Protein AF-A0A845Z1S5-F1 (afdb_monomer_lite)

Sequence (98 aa):
MASIDRIIQREVNPFDPVSLYTINFWQEQQNPTLSVDSIHQNVISDIETVLEQVAQEHRPRTLILTGDSGSGKSYLLGRIKKLFNTKAFFVYIDPWPD

Foldseek 3Di:
DDDPVRVVVVQDALVPCVPPVDDQLVPDDPDPSSDDCVQCVVVLVVVVVVLVVCVVVVDDDDDDDDDDPPSCPSVVVSVSCVVCVVSDDDDDDDPDDD

Radius of gyration: 16.63 Å; chains: 1; bounding box: 54×27×33 Å

Secondary structure (DSSP, 8-state):
---HHHHHTTS--TT-HHHHTT--TTTS---GGG--TTTTHHHHHHHHHHHHHHHHH-----------TTSSHHHHHHHHHHHHTTTS-----PPPP-

Structure (mmCIF, N/CA/C/O backbone):
data_AF-A0A845Z1S5-F1
#
_entry.id   AF-A0A845Z1S5-F1
#
loop_
_atom_site.group_PDB
_atom_site.id
_atom_site.type_symbol
_atom_site.label_atom_id
_atom_site.label_alt_id
_atom_site.label_comp_id
_atom_site.label_asym_id
_atom_site.label_entity_id
_atom_site.label_seq_id
_atom_site.pdbx_PDB_ins_code
_atom_site.Cartn_x
_atom_site.Cartn_y
_atom_site.Cartn_z
_atom_site.occupancy
_atom_site.B_iso_or_equiv
_atom_site.auth_seq_id
_atom_site.auth_comp_id
_atom_site.auth_asym_id
_atom_site.auth_atom_id
_atom_site.pdbx_PDB_model_num
ATOM 1 N N . MET A 1 1 ? 37.008 11.947 -4.932 1.00 70.31 1 MET A N 1
ATOM 2 C CA . MET A 1 1 ? 35.528 11.904 -4.878 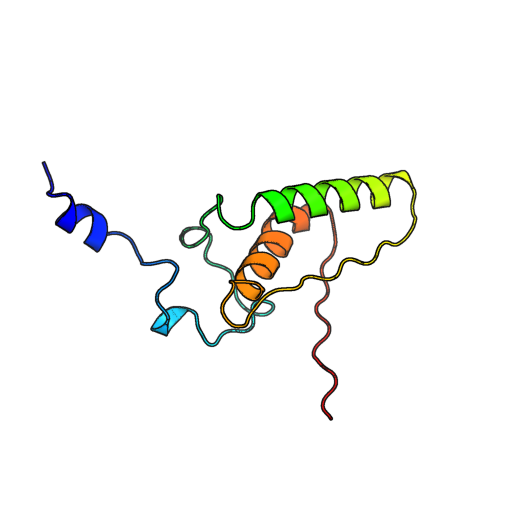1.00 70.31 1 MET A CA 1
ATOM 3 C C . MET A 1 1 ? 35.040 11.061 -6.045 1.00 70.31 1 MET A C 1
ATOM 5 O O . MET A 1 1 ? 35.621 11.172 -7.118 1.00 70.31 1 MET A O 1
ATOM 9 N N . ALA A 1 2 ? 34.071 10.166 -5.843 1.00 73.69 2 ALA A N 1
ATOM 10 C CA . ALA A 1 2 ? 33.453 9.460 -6.967 1.00 73.69 2 ALA A CA 1
ATOM 11 C C . ALA A 1 2 ? 32.659 10.469 -7.816 1.00 73.69 2 ALA A C 1
ATOM 13 O O . ALA A 1 2 ? 32.058 11.381 -7.251 1.00 73.69 2 ALA A O 1
ATOM 14 N N . SER A 1 3 ? 32.690 10.338 -9.146 1.00 88.44 3 SER A N 1
ATOM 15 C CA . SER A 1 3 ? 31.837 11.147 -10.023 1.00 88.44 3 SER A CA 1
ATOM 16 C C . SER A 1 3 ? 30.366 10.802 -9.792 1.00 88.44 3 SER A C 1
ATOM 18 O O . SER A 1 3 ? 30.052 9.687 -9.368 1.00 88.44 3 SER A O 1
ATOM 20 N N . ILE A 1 4 ? 29.468 11.741 -10.095 1.00 82.25 4 ILE A N 1
ATOM 21 C CA . ILE A 1 4 ? 28.025 11.513 -9.969 1.00 82.25 4 ILE A CA 1
ATOM 22 C C . ILE A 1 4 ? 27.570 10.314 -10.812 1.00 82.25 4 ILE A C 1
ATOM 24 O O . ILE A 1 4 ? 26.810 9.488 -10.320 1.00 82.25 4 ILE A O 1
ATOM 28 N N . ASP A 1 5 ? 28.156 10.118 -11.996 1.00 82.62 5 ASP A N 1
ATOM 29 C CA . ASP A 1 5 ? 27.878 8.962 -12.859 1.00 82.62 5 ASP A CA 1
ATOM 30 C C . ASP A 1 5 ? 28.224 7.633 -12.175 1.00 82.62 5 ASP A C 1
ATOM 32 O O . ASP A 1 5 ? 27.464 6.669 -12.240 1.00 82.62 5 ASP A O 1
ATOM 36 N N . ARG A 1 6 ? 29.352 7.586 -11.450 1.00 82.69 6 ARG A N 1
ATOM 37 C CA . ARG A 1 6 ? 29.758 6.403 -10.676 1.00 82.69 6 ARG A CA 1
ATOM 38 C C . ARG A 1 6 ? 28.869 6.153 -9.466 1.00 82.69 6 ARG A C 1
ATOM 40 O O . ARG A 1 6 ? 28.830 5.021 -8.999 1.00 82.69 6 ARG A O 1
ATOM 47 N N . ILE A 1 7 ? 28.240 7.187 -8.916 1.00 79.81 7 ILE A N 1
ATOM 48 C CA . ILE A 1 7 ? 27.298 7.053 -7.800 1.00 79.81 7 ILE A CA 1
ATOM 49 C C . ILE A 1 7 ? 25.965 6.519 -8.331 1.00 79.81 7 ILE A C 1
ATOM 51 O O . ILE A 1 7 ? 25.458 5.543 -7.792 1.00 79.81 7 ILE A O 1
ATOM 55 N N . ILE A 1 8 ? 25.463 7.073 -9.438 1.00 76.81 8 ILE A N 1
ATOM 56 C CA . ILE A 1 8 ? 24.210 6.640 -10.073 1.00 76.81 8 ILE A CA 1
ATOM 57 C C . ILE A 1 8 ? 24.278 5.166 -10.503 1.00 76.81 8 ILE A C 1
ATOM 59 O O . ILE A 1 8 ? 23.330 4.426 -10.284 1.00 76.81 8 ILE A O 1
ATOM 63 N N . GLN A 1 9 ? 25.408 4.708 -11.052 1.00 77.75 9 GLN A N 1
ATOM 64 C CA . GLN A 1 9 ? 25.577 3.314 -11.497 1.00 77.75 9 GLN A CA 1
ATOM 65 C C . GLN A 1 9 ? 25.698 2.278 -10.364 1.00 77.75 9 GLN A C 1
ATOM 67 O O . GLN A 1 9 ? 25.693 1.081 -10.642 1.00 77.75 9 GLN A O 1
ATOM 72 N N . ARG A 1 10 ? 25.871 2.703 -9.105 1.00 75.62 10 ARG A N 1
ATOM 73 C CA . ARG A 1 10 ? 25.970 1.781 -7.957 1.00 75.62 10 ARG A CA 1
ATOM 74 C C . ARG A 1 10 ? 24.611 1.367 -7.415 1.00 75.62 10 ARG A C 1
ATOM 76 O O . ARG A 1 10 ? 24.509 0.293 -6.832 1.00 75.62 10 ARG A O 1
ATOM 83 N N . GLU A 1 11 ? 23.612 2.225 -7.572 1.00 72.75 11 GLU A N 1
ATOM 84 C CA . GLU A 1 11 ? 22.281 1.996 -7.029 1.00 72.75 11 GLU A CA 1
ATOM 85 C C . GLU A 1 11 ? 21.450 1.155 -8.000 1.00 72.75 11 GLU A C 1
ATOM 87 O O . GLU A 1 11 ? 21.474 1.356 -9.216 1.00 72.75 11 GLU A O 1
ATOM 92 N N . VAL A 1 12 ? 20.705 0.193 -7.458 1.00 72.38 12 VAL A N 1
ATOM 93 C CA . VAL A 1 12 ? 19.773 -0.615 -8.251 1.00 72.38 12 VAL A CA 1
ATOM 94 C C . VAL A 1 12 ? 18.612 0.280 -8.667 1.00 72.38 12 VAL A C 1
ATOM 96 O O . VAL A 1 12 ? 17.994 0.910 -7.814 1.00 72.38 12 VAL A O 1
ATOM 99 N N . ASN A 1 13 ? 18.302 0.336 -9.965 1.00 72.88 13 ASN A N 1
ATOM 100 C CA . ASN A 1 13 ? 17.171 1.113 -10.463 1.00 72.88 13 ASN A CA 1
ATOM 101 C C . ASN A 1 13 ? 15.845 0.492 -9.970 1.00 72.88 13 ASN A C 1
ATOM 103 O O . ASN A 1 13 ? 15.478 -0.584 -10.447 1.00 72.88 13 ASN A O 1
ATOM 107 N N . PRO A 1 14 ? 15.084 1.165 -9.085 1.00 69.44 14 PRO A N 1
ATOM 108 C CA . PRO A 1 14 ? 13.818 0.652 -8.563 1.00 69.44 14 PRO A CA 1
ATOM 109 C C . PRO A 1 14 ? 12.662 0.765 -9.571 1.00 69.44 14 PRO A C 1
ATOM 111 O O . PRO A 1 14 ? 11.518 0.507 -9.211 1.00 69.44 14 PRO A O 1
ATOM 114 N N . PHE A 1 15 ? 12.944 1.154 -10.820 1.00 70.38 15 PHE A N 1
ATOM 115 C CA . PHE A 1 15 ? 12.005 1.203 -11.946 1.00 70.38 15 PHE A CA 1
ATOM 116 C C . PHE A 1 15 ? 12.497 0.416 -13.164 1.00 70.38 15 PHE A C 1
ATOM 118 O O . PHE A 1 15 ? 11.965 0.599 -14.259 1.00 70.38 15 PHE A O 1
ATOM 125 N N . ASP A 1 16 ? 13.528 -0.420 -13.010 1.00 71.06 16 ASP A N 1
ATOM 126 C CA . ASP A 1 16 ? 14.023 -1.244 -14.106 1.00 71.06 16 ASP A CA 1
ATOM 127 C C . ASP A 1 16 ? 12.925 -2.205 -14.604 1.00 71.06 16 ASP A C 1
ATOM 129 O O . ASP A 1 16 ? 12.460 -3.071 -13.857 1.00 71.06 16 ASP A O 1
ATOM 133 N N . PRO A 1 17 ? 12.475 -2.070 -15.865 1.00 59.53 17 PRO A N 1
ATOM 134 C CA . PRO A 1 17 ? 11.327 -2.821 -16.329 1.00 59.53 17 PRO A CA 1
ATOM 135 C C . PRO A 1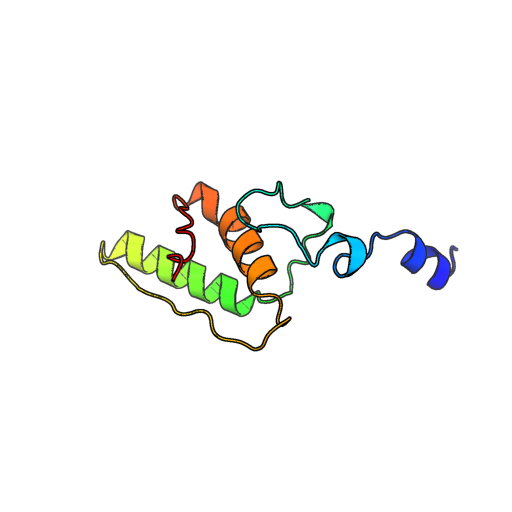 17 ? 11.597 -4.322 -16.441 1.00 59.53 17 PRO A C 1
ATOM 137 O O . PRO A 1 17 ? 10.669 -5.116 -16.313 1.00 59.53 17 PRO A O 1
ATOM 140 N N . VAL A 1 18 ? 12.860 -4.716 -16.628 1.00 60.56 18 VAL A N 1
ATOM 141 C CA . VAL A 1 18 ? 13.265 -6.123 -16.753 1.00 60.56 18 VAL A CA 1
ATOM 142 C C . VAL A 1 18 ? 13.108 -6.871 -15.424 1.00 60.56 18 VAL A C 1
ATOM 144 O O . VAL A 1 18 ? 12.817 -8.065 -15.432 1.00 60.56 18 VAL A O 1
ATOM 147 N N . SER A 1 19 ? 13.239 -6.176 -14.290 1.00 55.94 19 SER A N 1
ATOM 148 C CA . SER A 1 19 ? 13.067 -6.751 -12.951 1.00 55.94 19 SER A CA 1
ATOM 149 C C . SER A 1 19 ? 11.668 -6.551 -12.351 1.00 55.94 19 SER A C 1
ATOM 151 O O . SER A 1 19 ? 11.310 -7.288 -11.438 1.00 55.94 19 SER A O 1
ATOM 153 N N . LEU A 1 20 ? 10.857 -5.607 -12.857 1.00 54.94 20 LEU A N 1
ATOM 154 C CA . LEU A 1 20 ? 9.625 -5.164 -12.176 1.00 54.94 20 LEU A CA 1
ATOM 155 C C . LEU A 1 20 ? 8.308 -5.375 -12.941 1.00 54.94 20 LEU A C 1
ATOM 157 O O . LEU A 1 20 ? 7.246 -5.304 -12.321 1.00 54.94 20 LEU A O 1
ATOM 161 N N . TYR A 1 21 ? 8.315 -5.603 -14.262 1.00 48.25 21 TYR A N 1
ATOM 162 C CA . TYR A 1 21 ? 7.065 -5.533 -15.047 1.00 48.25 21 TYR A CA 1
ATOM 163 C C . TYR A 1 21 ? 6.133 -6.748 -14.984 1.00 48.25 21 TYR A C 1
ATOM 165 O O . TYR A 1 21 ? 5.067 -6.707 -15.596 1.00 48.25 21 TYR A O 1
ATOM 173 N N . THR A 1 22 ? 6.454 -7.817 -14.260 1.00 49.94 22 THR A N 1
ATOM 174 C CA . THR A 1 22 ? 5.706 -9.079 -14.435 1.00 49.94 22 THR A CA 1
ATOM 175 C C . THR A 1 22 ? 5.533 -9.910 -13.174 1.00 49.94 22 THR A C 1
ATOM 177 O O . THR A 1 22 ? 5.504 -11.136 -13.258 1.00 49.94 22 THR A O 1
ATOM 180 N N . ILE A 1 23 ? 5.409 -9.296 -11.996 1.00 54.19 23 ILE A N 1
ATOM 181 C CA . ILE A 1 23 ? 5.293 -10.084 -10.763 1.00 54.19 23 ILE A CA 1
ATOM 182 C C . ILE A 1 23 ? 4.098 -9.623 -9.928 1.00 54.19 23 ILE A C 1
ATOM 184 O O . ILE A 1 23 ? 3.849 -8.433 -9.731 1.00 54.19 23 ILE A O 1
ATOM 188 N N . ASN A 1 24 ? 3.284 -10.594 -9.509 1.00 65.56 24 ASN A N 1
ATOM 189 C CA . ASN A 1 24 ? 2.081 -10.380 -8.718 1.00 65.56 24 ASN A CA 1
ATOM 190 C C . ASN A 1 24 ? 2.463 -9.712 -7.385 1.00 65.56 24 ASN A C 1
ATOM 192 O O . ASN A 1 24 ? 3.064 -10.355 -6.522 1.00 65.56 24 ASN A O 1
ATOM 196 N N . PHE A 1 25 ? 2.079 -8.440 -7.202 1.00 69.62 25 PHE A N 1
ATOM 197 C CA . PHE A 1 25 ? 2.384 -7.648 -5.999 1.00 69.62 25 PHE A CA 1
ATOM 198 C C . PHE A 1 25 ? 1.946 -8.341 -4.696 1.00 69.62 25 PHE A C 1
ATOM 200 O O . PHE A 1 25 ? 2.454 -8.025 -3.618 1.00 69.62 25 PHE A O 1
ATOM 207 N N . TRP A 1 26 ? 0.990 -9.274 -4.782 1.00 69.88 26 TRP A N 1
ATOM 208 C CA . TRP A 1 26 ? 0.494 -10.040 -3.651 1.00 69.88 26 TRP A CA 1
ATOM 209 C C . TRP A 1 26 ? 1.446 -11.153 -3.197 1.00 69.88 26 TRP A C 1
ATOM 211 O O . TRP A 1 26 ? 1.588 -11.369 -1.988 1.00 69.88 26 TRP A O 1
ATOM 221 N N . GLN A 1 27 ? 2.080 -11.842 -4.151 1.00 61.41 27 GLN A N 1
ATOM 222 C CA . GLN A 1 27 ? 2.887 -13.047 -3.920 1.00 61.41 27 GLN A CA 1
ATOM 223 C C . GLN A 1 27 ? 4.360 -12.737 -3.631 1.00 61.41 27 GLN A C 1
ATOM 225 O O . GLN A 1 27 ? 5.049 -13.552 -3.022 1.00 61.41 27 GLN A O 1
ATOM 230 N N . GLU A 1 28 ? 4.848 -11.566 -4.033 1.00 65.50 28 GLU A N 1
ATOM 231 C CA . GLU A 1 28 ? 6.264 -11.236 -3.911 1.00 65.50 28 GLU A CA 1
ATOM 232 C C . GLU A 1 28 ? 6.638 -10.635 -2.546 1.00 65.50 28 GLU A C 1
ATOM 234 O O . GLU A 1 28 ? 5.917 -9.810 -1.972 1.00 65.50 28 GLU A O 1
ATOM 239 N N . GLN A 1 29 ? 7.818 -11.006 -2.038 1.00 61.41 29 GLN A N 1
ATOM 240 C CA . GLN A 1 29 ? 8.472 -10.257 -0.969 1.00 61.41 29 GLN A CA 1
ATOM 241 C C . GLN A 1 29 ? 9.044 -8.967 -1.560 1.00 61.41 29 GLN A C 1
ATOM 243 O O . GLN A 1 29 ? 10.131 -8.958 -2.129 1.00 61.41 29 GLN A O 1
ATOM 248 N N . GLN A 1 30 ? 8.296 -7.873 -1.420 1.00 64.06 30 GLN A N 1
ATOM 249 C CA . GLN A 1 30 ? 8.730 -6.538 -1.831 1.00 64.06 30 GLN A CA 1
ATOM 250 C C . GLN A 1 30 ? 10.078 -6.208 -1.178 1.00 64.06 30 GLN A C 1
ATOM 252 O O . GLN A 1 30 ? 10.145 -6.062 0.047 1.00 64.06 30 GLN A O 1
ATOM 257 N N . ASN A 1 31 ? 11.146 -6.090 -1.975 1.00 67.88 31 ASN A N 1
ATOM 258 C CA . ASN A 1 31 ? 12.462 -5.743 -1.450 1.00 67.88 31 ASN A CA 1
ATOM 259 C C . ASN A 1 31 ? 12.405 -4.326 -0.847 1.00 67.88 31 ASN A C 1
ATOM 261 O O . ASN A 1 31 ? 12.181 -3.360 -1.583 1.00 67.88 31 ASN A O 1
ATOM 265 N N . PRO A 1 32 ? 12.614 -4.161 0.474 1.00 65.88 32 PRO A N 1
ATOM 266 C CA . PRO A 1 32 ? 12.523 -2.860 1.121 1.00 65.88 32 PRO A CA 1
ATOM 267 C C . PRO A 1 32 ? 13.459 -1.810 0.525 1.00 65.88 32 PRO A C 1
ATOM 269 O O . PRO A 1 32 ? 13.108 -0.635 0.568 1.00 65.88 32 PRO A O 1
ATOM 272 N N . THR A 1 33 ? 14.604 -2.218 -0.033 1.00 66.50 33 THR A N 1
ATOM 273 C CA . THR A 1 33 ? 15.601 -1.303 -0.613 1.00 66.50 33 THR A CA 1
ATOM 274 C C . THR A 1 33 ? 15.177 -0.715 -1.956 1.00 66.50 33 THR A C 1
ATOM 276 O O . THR A 1 33 ? 15.784 0.248 -2.404 1.00 66.50 33 THR A O 1
ATOM 279 N N . LEU A 1 34 ? 14.137 -1.265 -2.592 1.00 69.75 34 LEU A N 1
ATOM 280 C CA . LEU A 1 34 ? 13.568 -0.751 -3.843 1.00 69.75 34 LEU A CA 1
ATOM 281 C C . LEU A 1 34 ? 12.334 0.136 -3.601 1.00 69.75 34 LEU A C 1
ATOM 283 O O . LEU A 1 34 ? 11.729 0.635 -4.546 1.00 69.75 34 LEU A O 1
ATOM 287 N N . SER A 1 35 ? 11.956 0.352 -2.336 1.00 75.50 35 SER A N 1
ATOM 288 C CA . SER A 1 35 ? 10.866 1.255 -1.964 1.00 75.50 35 SER A CA 1
ATOM 289 C C . SER A 1 35 ? 11.357 2.701 -1.944 1.00 75.50 35 SER A C 1
ATOM 291 O O . SER A 1 35 ? 12.161 3.087 -1.102 1.00 75.50 35 SER A O 1
ATOM 293 N N . VAL A 1 36 ? 10.817 3.520 -2.837 1.00 84.19 36 VAL A N 1
ATOM 294 C CA . VAL A 1 36 ? 10.930 4.979 -2.830 1.00 84.19 36 VAL A CA 1
ATOM 295 C C . VAL A 1 36 ? 9.730 5.577 -2.097 1.00 84.19 36 VAL A C 1
ATOM 297 O O . VAL A 1 36 ? 8.588 5.470 -2.559 1.00 84.19 36 VAL A O 1
ATOM 300 N N . ASP A 1 37 ? 9.987 6.218 -0.955 1.00 85.38 37 ASP A N 1
ATOM 301 C CA . ASP A 1 37 ? 8.915 6.604 -0.037 1.00 85.38 37 ASP A CA 1
ATOM 302 C C . ASP A 1 37 ? 8.068 7.797 -0.487 1.00 85.38 37 ASP A C 1
ATOM 304 O O . ASP A 1 37 ? 6.893 7.891 -0.136 1.00 85.38 37 ASP A O 1
ATOM 308 N N . SER A 1 38 ? 8.622 8.682 -1.311 1.00 87.75 38 SER A N 1
ATOM 309 C CA . SER A 1 38 ? 7.920 9.874 -1.800 1.00 87.75 38 SER A CA 1
ATOM 310 C C . SER A 1 38 ? 6.815 9.572 -2.819 1.00 87.75 38 SER A C 1
ATOM 312 O O . SER A 1 38 ? 5.926 10.397 -3.028 1.00 87.75 38 SER A O 1
ATOM 314 N N . ILE A 1 39 ? 6.838 8.400 -3.456 1.00 88.12 39 ILE A N 1
ATOM 315 C CA . ILE A 1 39 ? 5.908 8.052 -4.536 1.00 88.12 39 ILE A CA 1
ATOM 316 C C . ILE A 1 39 ? 4.523 7.749 -3.972 1.00 88.12 39 ILE A C 1
ATOM 318 O O . ILE A 1 39 ? 4.381 6.849 -3.145 1.00 88.12 39 ILE A O 1
ATOM 322 N N . HIS A 1 40 ? 3.498 8.451 -4.467 1.00 92.62 40 HIS A N 1
ATOM 323 C CA . HIS A 1 40 ? 2.097 8.302 -4.040 1.00 92.62 40 HIS A CA 1
ATOM 324 C C . HIS A 1 40 ? 1.871 8.556 -2.539 1.00 92.62 40 HIS A C 1
ATOM 326 O O . HIS A 1 40 ? 0.908 8.057 -1.960 1.00 92.62 40 HIS A O 1
ATOM 332 N N . GLN A 1 41 ? 2.752 9.323 -1.887 1.00 94.38 41 GLN A N 1
ATOM 333 C CA . GLN A 1 41 ? 2.691 9.552 -0.440 1.00 94.38 41 GLN A CA 1
ATOM 334 C C . GLN A 1 41 ? 1.385 10.228 0.004 1.00 94.38 41 GLN A C 1
ATOM 336 O O . GLN A 1 41 ? 0.873 9.925 1.075 1.00 94.38 41 GLN A O 1
ATOM 341 N N . ASN A 1 42 ? 0.818 11.101 -0.829 1.00 95.38 42 ASN A N 1
ATOM 342 C CA . ASN A 1 42 ? -0.505 11.681 -0.604 1.00 95.38 42 ASN A CA 1
ATOM 343 C C . ASN A 1 42 ? -1.593 10.599 -0.511 1.00 95.38 42 ASN A C 1
ATOM 345 O O . ASN A 1 42 ? -2.364 10.593 0.440 1.00 95.38 42 ASN A O 1
ATOM 349 N N . VAL A 1 43 ? -1.590 9.632 -1.434 1.00 95.69 43 VAL A N 1
ATOM 350 C CA . VAL A 1 43 ? -2.562 8.528 -1.438 1.00 95.69 43 VAL A CA 1
ATOM 351 C C . VAL A 1 43 ? -2.383 7.628 -0.211 1.00 95.69 43 VAL A C 1
ATOM 353 O O . VAL A 1 43 ? -3.364 7.160 0.359 1.00 95.69 43 VAL A O 1
ATOM 356 N N . ILE A 1 44 ? -1.140 7.409 0.232 1.00 96.06 44 ILE A N 1
ATOM 357 C CA . ILE A 1 44 ? -0.850 6.689 1.482 1.00 96.06 44 ILE A CA 1
ATOM 358 C C . ILE A 1 44 ? -1.471 7.409 2.685 1.00 96.06 44 ILE A C 1
ATOM 360 O O . ILE A 1 44 ? -2.161 6.765 3.474 1.00 96.06 44 ILE A O 1
ATOM 364 N N . SER A 1 45 ? -1.270 8.723 2.805 1.00 96.2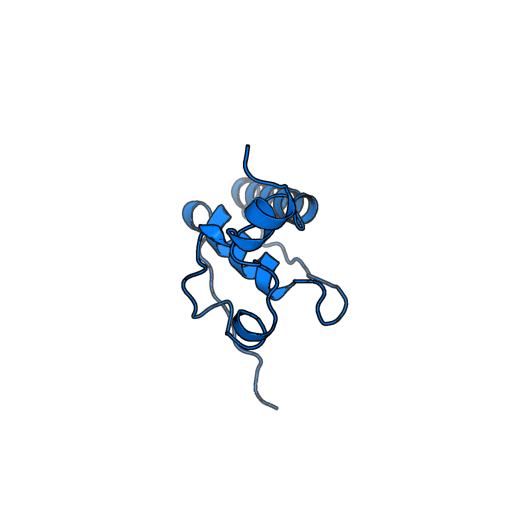5 45 SER A N 1
ATOM 365 C CA . SER A 1 45 ? -1.838 9.524 3.897 1.00 96.25 45 SER A CA 1
ATOM 366 C C . SER A 1 45 ? -3.374 9.520 3.891 1.00 96.25 45 SER A C 1
ATOM 368 O O . SER A 1 45 ? -4.002 9.435 4.950 1.00 96.25 45 SER A O 1
ATOM 370 N N . ASP A 1 46 ? -3.990 9.559 2.707 1.00 96.81 46 ASP A N 1
ATOM 371 C CA . ASP A 1 46 ? -5.448 9.498 2.565 1.00 96.81 46 ASP A CA 1
ATOM 372 C C . ASP A 1 46 ? -5.995 8.136 3.026 1.00 96.81 46 ASP A C 1
ATOM 374 O O . ASP A 1 46 ? -6.979 8.069 3.766 1.00 96.81 46 ASP A O 1
ATOM 378 N N . ILE A 1 47 ? -5.332 7.038 2.647 1.00 96.31 47 ILE A N 1
ATOM 379 C CA . ILE A 1 47 ? -5.708 5.683 3.079 1.00 96.31 47 ILE A CA 1
ATOM 380 C C . ILE A 1 47 ? -5.533 5.515 4.590 1.00 96.31 47 ILE A C 1
ATOM 382 O O . ILE A 1 47 ? -6.401 4.927 5.233 1.00 96.31 47 ILE A O 1
ATOM 386 N N . GLU A 1 48 ? -4.447 6.034 5.166 1.00 96.75 48 GLU A N 1
ATOM 387 C CA . GLU A 1 48 ? -4.226 6.002 6.616 1.00 96.75 48 GLU A CA 1
ATOM 388 C C . GLU A 1 48 ? -5.361 6.701 7.367 1.00 96.75 48 GLU A C 1
ATOM 390 O O . GLU A 1 48 ? -5.939 6.124 8.290 1.00 96.75 48 GLU A O 1
ATOM 395 N N . THR A 1 49 ? -5.760 7.883 6.895 1.00 97.00 49 THR A N 1
ATOM 396 C CA . THR A 1 49 ? -6.893 8.631 7.452 1.00 97.00 49 THR A CA 1
ATOM 397 C C . THR A 1 49 ? -8.190 7.818 7.390 1.00 97.00 49 THR A C 1
ATOM 399 O O . THR A 1 49 ? -8.952 7.768 8.357 1.00 97.00 49 THR A O 1
ATOM 402 N N . VAL A 1 50 ? -8.454 7.140 6.269 1.00 96.81 50 VAL A N 1
ATOM 403 C CA . VAL A 1 50 ? -9.650 6.294 6.122 1.00 96.81 50 VAL A CA 1
ATOM 404 C C . VAL A 1 50 ? -9.597 5.081 7.052 1.00 96.81 50 VAL A C 1
ATOM 406 O O . VAL A 1 50 ? -10.618 4.726 7.641 1.00 96.81 50 VAL A O 1
ATOM 409 N N . LEU A 1 51 ? -8.432 4.454 7.230 1.00 96.00 51 LEU A N 1
ATOM 410 C CA . LEU A 1 51 ? -8.267 3.346 8.176 1.00 96.00 51 LEU A CA 1
ATOM 411 C C . LEU A 1 51 ? -8.546 3.789 9.617 1.00 96.00 51 LEU A C 1
ATOM 413 O O . LEU A 1 51 ? -9.227 3.074 10.353 1.00 96.00 51 LEU A O 1
ATOM 417 N N . GLU A 1 52 ? -8.083 4.977 10.007 1.00 96.31 52 GLU A N 1
ATOM 418 C CA . GLU A 1 52 ? -8.381 5.560 11.319 1.00 96.31 52 GLU A CA 1
ATOM 419 C C . GLU A 1 52 ? -9.883 5.817 11.502 1.00 96.31 52 GLU A C 1
ATOM 421 O O . GLU A 1 52 ? -10.441 5.468 12.545 1.00 96.31 52 GLU A O 1
ATOM 426 N N . GLN A 1 53 ? -10.567 6.332 10.475 1.00 96.94 53 GLN A N 1
ATOM 427 C CA . GLN A 1 53 ? -12.026 6.504 10.496 1.00 96.94 53 GLN A CA 1
ATOM 428 C C . GLN A 1 53 ? -12.762 5.168 10.648 1.00 96.94 53 GLN A C 1
ATOM 430 O O . GLN A 1 53 ? -13.700 5.073 11.436 1.00 96.94 53 GLN A O 1
ATOM 435 N N . VAL A 1 54 ? -12.336 4.118 9.937 1.00 96.69 54 VAL A N 1
ATOM 436 C CA . VAL A 1 54 ? -1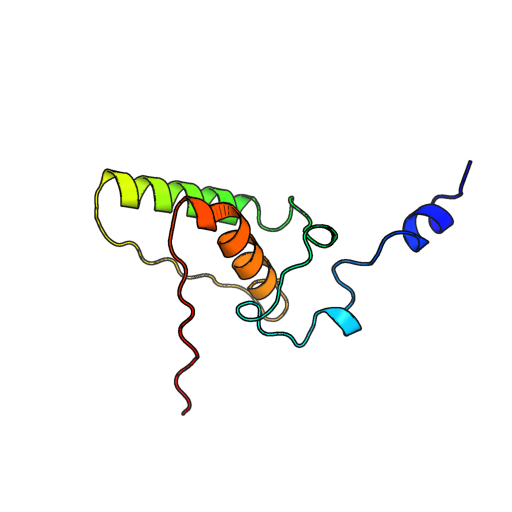2.925 2.773 10.068 1.00 96.69 54 VAL A CA 1
ATOM 437 C C . VAL A 1 54 ? -12.741 2.237 11.488 1.00 96.69 54 VAL A C 1
ATOM 439 O O . VAL A 1 54 ? -13.690 1.696 12.055 1.00 96.69 54 VAL A O 1
ATOM 442 N N . ALA A 1 55 ? -11.558 2.417 12.080 1.00 95.19 55 ALA A N 1
ATOM 443 C CA . ALA A 1 55 ? -11.269 1.972 13.442 1.00 95.19 55 ALA A CA 1
ATOM 444 C C . ALA A 1 55 ? -12.100 2.717 14.503 1.00 95.19 55 ALA A C 1
ATOM 446 O O . ALA A 1 55 ? -12.502 2.121 15.499 1.00 95.19 55 ALA A O 1
ATOM 447 N N . GLN A 1 56 ? -12.381 4.006 14.294 1.00 97.12 56 GLN A N 1
ATOM 448 C CA . GLN A 1 56 ? -13.195 4.808 15.212 1.00 97.12 56 GLN A CA 1
ATOM 449 C C . GLN A 1 56 ? -14.694 4.526 15.049 1.00 97.12 56 GLN A C 1
ATOM 451 O O . GLN A 1 56 ? -15.409 4.281 16.022 1.00 97.12 56 GLN A O 1
ATOM 456 N N . GLU A 1 57 ? -15.186 4.554 13.813 1.00 97.94 57 GLU A N 1
ATOM 457 C CA . GLU A 1 57 ? -16.619 4.507 13.514 1.00 97.94 57 GLU A CA 1
ATOM 458 C C . GLU A 1 57 ? -17.168 3.083 13.391 1.00 97.94 57 GLU A C 1
ATOM 460 O O . GLU A 1 57 ? -18.385 2.900 13.417 1.00 97.94 57 GLU A O 1
ATOM 465 N N . HIS A 1 58 ? -16.295 2.082 13.233 1.00 95.31 58 HIS A N 1
ATOM 466 C CA . HIS A 1 58 ? -16.655 0.680 12.993 1.00 95.31 58 HIS A CA 1
ATOM 467 C C . HIS A 1 58 ? -17.572 0.492 11.771 1.00 95.31 58 HIS A C 1
ATOM 469 O O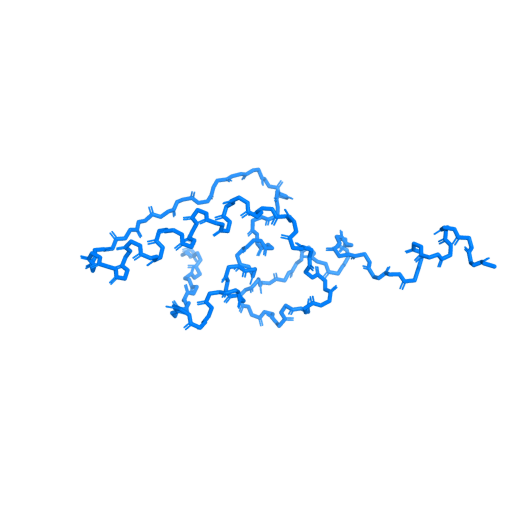 . HIS A 1 58 ? -18.395 -0.425 11.715 1.00 95.31 58 HIS A O 1
ATOM 475 N N . ARG A 1 59 ? -17.446 1.377 10.774 1.00 96.81 59 ARG A N 1
ATOM 476 C CA . ARG A 1 59 ? -18.222 1.350 9.528 1.00 96.81 59 ARG A CA 1
ATOM 477 C C . ARG A 1 59 ? -17.314 1.020 8.346 1.00 96.81 59 ARG A C 1
ATOM 479 O O . ARG A 1 59 ? -16.262 1.645 8.219 1.00 96.81 59 ARG A O 1
ATOM 486 N N . PRO A 1 60 ? -17.708 0.086 7.461 1.00 95.50 60 PRO A N 1
ATOM 487 C CA . PRO A 1 60 ? -16.909 -0.246 6.290 1.00 95.50 60 PRO A CA 1
ATOM 488 C C . PRO A 1 60 ? -16.846 0.939 5.319 1.00 95.50 60 PRO A C 1
ATOM 490 O O . PRO A 1 60 ? -17.812 1.687 5.152 1.00 95.50 60 PRO A O 1
ATOM 493 N N . ARG A 1 61 ? -15.696 1.092 4.661 1.00 95.75 61 ARG A N 1
ATOM 494 C CA . ARG A 1 61 ? -15.437 2.117 3.645 1.00 95.75 61 ARG A CA 1
ATOM 495 C C . ARG A 1 61 ? -14.898 1.441 2.386 1.00 95.75 61 ARG A C 1
ATOM 497 O O . ARG A 1 61 ? -14.160 0.463 2.477 1.00 95.75 61 ARG A O 1
ATOM 504 N N . THR A 1 62 ? -15.250 1.977 1.222 1.00 96.00 62 THR A N 1
ATOM 505 C CA . THR A 1 62 ? -14.755 1.503 -0.076 1.00 96.00 62 THR A CA 1
ATOM 506 C C . THR A 1 62 ? -13.979 2.623 -0.744 1.00 96.00 62 THR A C 1
ATOM 508 O O . THR A 1 62 ? -14.480 3.739 -0.865 1.00 96.00 62 THR A O 1
ATOM 511 N N . LEU A 1 63 ? -12.76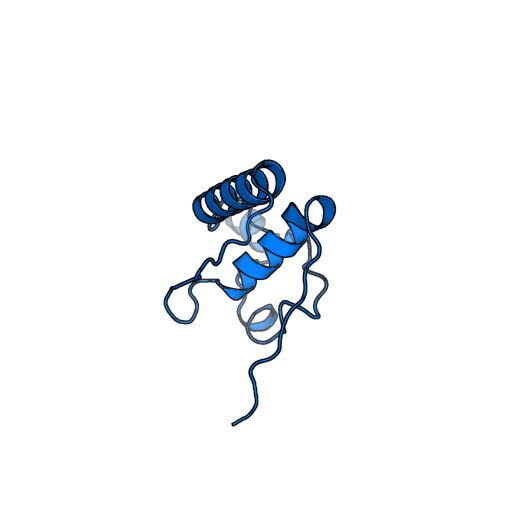1 2.312 -1.181 1.00 94.44 63 LEU A N 1
ATOM 512 C CA . LEU A 1 63 ? -11.896 3.216 -1.928 1.00 94.44 63 LEU A CA 1
ATOM 513 C C . LEU A 1 63 ? -11.650 2.628 -3.315 1.00 94.44 63 LEU A C 1
ATOM 515 O O . LEU A 1 63 ? -11.493 1.416 -3.458 1.00 94.44 63 LEU A O 1
ATOM 519 N N . ILE A 1 64 ? -11.608 3.489 -4.328 1.00 94.25 64 ILE A N 1
ATOM 520 C CA . ILE A 1 64 ? -11.291 3.107 -5.704 1.00 94.25 64 ILE A CA 1
ATOM 521 C C . ILE A 1 64 ? -9.957 3.751 -6.064 1.00 94.25 64 ILE A C 1
ATOM 523 O O . ILE A 1 64 ? -9.827 4.972 -6.030 1.00 94.25 64 ILE A O 1
ATOM 527 N N . LEU A 1 65 ? -8.976 2.927 -6.429 1.00 91.38 65 LEU A N 1
ATOM 528 C CA . LEU A 1 65 ? -7.700 3.399 -6.952 1.00 91.38 65 LEU A CA 1
ATOM 529 C C . LEU A 1 65 ? -7.785 3.509 -8.478 1.00 91.38 65 LEU A C 1
ATOM 531 O O . LEU A 1 65 ? -7.842 2.496 -9.175 1.00 91.38 65 LEU A O 1
ATOM 535 N N . THR A 1 66 ? -7.779 4.733 -8.999 1.00 92.31 66 THR A N 1
ATOM 536 C CA . THR A 1 66 ? -7.815 5.014 -10.441 1.00 92.31 66 THR A CA 1
ATOM 537 C C . THR A 1 66 ? -6.454 5.483 -10.952 1.00 92.31 66 THR A C 1
ATOM 539 O O . THR A 1 66 ? -5.621 5.990 -10.203 1.00 92.31 66 THR A O 1
ATOM 542 N N . GLY A 1 67 ? -6.199 5.282 -12.244 1.00 90.00 67 GLY A N 1
ATOM 543 C CA . GLY A 1 67 ? -5.003 5.790 -12.913 1.00 90.00 67 GLY A CA 1
ATOM 544 C C . GLY A 1 67 ? -4.639 4.982 -14.150 1.00 90.00 67 GLY A C 1
ATOM 545 O O . GLY A 1 67 ? -5.044 3.823 -14.284 1.00 90.00 67 GLY A O 1
ATOM 546 N N . ASP A 1 68 ? -3.829 5.574 -15.018 1.00 90.38 68 ASP A N 1
ATOM 547 C CA . ASP A 1 68 ? -3.429 4.984 -16.297 1.00 90.38 68 ASP A CA 1
ATOM 548 C C . ASP A 1 68 ? -2.591 3.710 -16.140 1.00 90.38 68 ASP A C 1
ATOM 550 O O . ASP A 1 68 ? -2.000 3.433 -15.088 1.00 90.38 68 ASP A O 1
ATOM 554 N N . SER A 1 69 ? -2.531 2.895 -17.192 1.00 83.12 69 SER A N 1
ATOM 555 C CA . SER A 1 69 ? -1.604 1.760 -17.224 1.00 83.12 69 SER A CA 1
ATOM 556 C C . SER A 1 69 ? -0.163 2.242 -17.004 1.00 83.12 69 SER A C 1
ATOM 558 O O . SER A 1 69 ? 0.229 3.289 -17.507 1.00 83.12 69 SER A O 1
ATOM 560 N N . GLY A 1 70 ? 0.616 1.510 -16.204 1.00 80.44 70 GLY A N 1
ATOM 561 C CA . GLY A 1 70 ? 1.987 1.902 -15.857 1.00 80.44 70 GLY A CA 1
ATOM 562 C C . GLY A 1 70 ? 2.124 3.010 -14.801 1.00 80.44 70 GLY A C 1
ATOM 563 O O . GLY A 1 70 ? 3.244 3.326 -14.419 1.00 80.44 70 GLY A O 1
ATOM 564 N N . SER A 1 71 ? 1.035 3.553 -14.237 1.00 85.62 71 SER A N 1
ATOM 565 C CA . SER A 1 71 ? 1.104 4.624 -13.217 1.00 85.62 71 SER A CA 1
ATOM 566 C C . SER A 1 71 ? 1.632 4.194 -11.831 1.00 85.62 71 SER A C 1
ATOM 568 O O . SER A 1 71 ? 1.624 4.975 -10.879 1.00 85.62 71 SER A O 1
ATOM 570 N N . GLY A 1 72 ? 2.071 2.941 -11.678 1.00 84.94 72 GLY A N 1
ATOM 571 C CA . GLY A 1 72 ? 2.603 2.421 -10.414 1.00 84.94 72 GLY A CA 1
ATOM 572 C C . GLY A 1 72 ? 1.544 1.979 -9.396 1.00 84.94 72 GLY A C 1
ATOM 573 O O . GLY A 1 72 ? 1.837 1.921 -8.205 1.00 84.94 72 GLY A O 1
ATOM 574 N N . LYS A 1 73 ? 0.322 1.635 -9.831 1.00 88.19 73 LYS A N 1
ATOM 575 C CA . LYS A 1 73 ? -0.739 1.127 -8.934 1.00 88.19 73 LYS A CA 1
ATOM 576 C C . LYS A 1 73 ? -0.318 -0.131 -8.166 1.00 88.19 73 LYS A C 1
ATOM 578 O O . LYS A 1 73 ? -0.486 -0.183 -6.955 1.00 88.19 73 LYS A O 1
ATOM 583 N N . SER A 1 74 ? 0.275 -1.118 -8.840 1.00 84.31 74 SER A N 1
ATOM 584 C CA . SER A 1 74 ? 0.744 -2.356 -8.194 1.00 84.31 74 SER A CA 1
ATOM 585 C C . SER A 1 74 ? 1.834 -2.085 -7.155 1.00 84.31 74 SER A C 1
ATOM 587 O O . SER A 1 74 ? 1.817 -2.660 -6.069 1.00 84.31 74 SER A O 1
ATOM 589 N N . TYR A 1 75 ? 2.733 -1.145 -7.455 1.00 84.81 75 TYR A N 1
ATOM 590 C CA . TYR A 1 75 ? 3.753 -0.678 -6.520 1.00 84.81 75 TYR A CA 1
ATOM 591 C C . TYR A 1 75 ? 3.122 -0.019 -5.281 1.00 84.81 75 TYR A C 1
ATOM 593 O O . TYR A 1 75 ? 3.467 -0.364 -4.150 1.00 84.81 75 TYR A O 1
ATOM 601 N N . LEU A 1 76 ? 2.132 0.862 -5.475 1.00 89.00 76 LEU A N 1
ATOM 602 C CA . LEU A 1 76 ? 1.369 1.462 -4.378 1.00 89.00 76 LEU A CA 1
ATOM 603 C C . LEU A 1 76 ? 0.674 0.398 -3.510 1.00 89.00 76 LEU A C 1
ATOM 605 O O . LEU A 1 76 ? 0.774 0.468 -2.288 1.00 89.00 76 LEU A O 1
ATOM 609 N N . LEU A 1 77 ? 0.029 -0.610 -4.105 1.00 89.31 77 LEU A N 1
ATOM 610 C CA . LEU A 1 77 ? -0.610 -1.703 -3.356 1.00 89.31 77 LEU A CA 1
ATOM 611 C C . LEU A 1 77 ? 0.396 -2.485 -2.495 1.00 89.31 77 LEU A C 1
ATOM 613 O O . LEU A 1 77 ? 0.106 -2.791 -1.335 1.00 89.31 77 LEU A O 1
ATOM 617 N N . GLY A 1 78 ? 1.600 -2.742 -3.017 1.00 86.00 78 GLY A N 1
ATOM 618 C CA . GLY A 1 78 ? 2.702 -3.323 -2.245 1.00 86.00 78 GLY A CA 1
ATOM 619 C C . GLY A 1 78 ? 3.116 -2.449 -1.054 1.00 86.00 78 GLY A C 1
ATOM 620 O O . GLY A 1 78 ? 3.271 -2.956 0.062 1.00 86.00 78 GLY A O 1
ATOM 621 N N . ARG A 1 79 ? 3.224 -1.126 -1.254 1.00 89.00 79 ARG A N 1
ATOM 622 C CA . ARG A 1 79 ? 3.518 -0.171 -0.169 1.00 89.00 79 ARG A CA 1
ATOM 623 C C . ARG A 1 79 ? 2.421 -0.137 0.892 1.00 89.00 79 ARG A C 1
ATOM 625 O O . ARG A 1 79 ? 2.750 -0.211 2.071 1.00 89.00 79 ARG A O 1
ATOM 632 N N . ILE A 1 80 ? 1.147 -0.078 0.497 1.00 91.38 80 ILE A N 1
ATOM 633 C CA . ILE A 1 80 ? -0.009 -0.085 1.414 1.00 91.38 80 ILE A CA 1
ATOM 634 C C . ILE A 1 80 ? 0.036 -1.336 2.297 1.00 91.38 80 ILE A C 1
ATOM 636 O O . ILE A 1 80 ? -0.018 -1.220 3.522 1.00 91.38 80 ILE A O 1
ATOM 640 N N . LYS A 1 81 ? 0.204 -2.520 1.688 1.00 89.06 81 LYS A N 1
ATOM 641 C CA . LYS A 1 81 ? 0.339 -3.787 2.422 1.00 89.06 81 LYS A CA 1
ATOM 642 C C . LYS A 1 81 ? 1.482 -3.709 3.430 1.00 89.06 81 LYS A C 1
ATOM 644 O O . LYS A 1 81 ? 1.284 -4.043 4.588 1.00 89.06 81 LYS A O 1
ATOM 649 N N . LYS A 1 82 ? 2.667 -3.245 3.019 1.00 86.38 82 LYS A N 1
ATOM 650 C CA . LYS A 1 82 ? 3.848 -3.151 3.894 1.00 86.38 82 LYS A CA 1
ATOM 651 C C . LYS A 1 82 ? 3.646 -2.173 5.057 1.00 86.38 82 LYS A C 1
ATOM 653 O O . LYS A 1 82 ? 3.969 -2.518 6.190 1.00 86.38 82 LYS A O 1
ATOM 658 N N . LEU A 1 83 ? 3.146 -0.970 4.778 1.00 91.25 83 LEU A N 1
ATOM 659 C CA . LEU A 1 83 ? 3.013 0.110 5.761 1.00 91.25 83 LEU A CA 1
ATOM 660 C C . LEU A 1 83 ? 1.914 -0.169 6.787 1.00 91.25 83 LEU A C 1
ATOM 662 O O . LEU A 1 83 ? 2.081 0.148 7.962 1.00 91.25 83 LEU A O 1
ATOM 666 N N . PHE A 1 84 ? 0.810 -0.783 6.363 1.00 92.94 84 PHE A N 1
ATOM 667 C CA . PHE A 1 84 ? -0.371 -0.933 7.209 1.00 92.94 84 PHE A CA 1
ATOM 668 C C . PHE A 1 84 ? -0.623 -2.367 7.684 1.00 92.94 84 PHE A C 1
ATOM 670 O O . PHE A 1 84 ? -1.632 -2.599 8.343 1.00 92.94 84 PHE A O 1
ATOM 677 N N . ASN A 1 85 ? 0.278 -3.327 7.430 1.00 89.56 85 ASN A N 1
ATOM 678 C CA . ASN A 1 85 ? 0.115 -4.720 7.889 1.00 89.56 85 ASN A CA 1
ATOM 679 C C . ASN A 1 85 ? -0.013 -4.853 9.417 1.00 89.56 85 ASN A C 1
ATOM 681 O O . ASN A 1 85 ? -0.534 -5.838 9.925 1.00 89.56 85 ASN A O 1
ATOM 685 N N . THR A 1 86 ? 0.509 -3.878 10.163 1.00 89.94 86 THR A N 1
ATOM 686 C CA . THR A 1 86 ? 0.384 -3.809 11.626 1.00 89.94 86 THR A CA 1
ATOM 687 C C . THR A 1 86 ? -0.950 -3.217 12.082 1.00 89.94 86 THR A C 1
ATOM 689 O O . THR A 1 86 ? -1.304 -3.364 13.248 1.00 89.94 86 THR A O 1
ATOM 692 N N . LYS A 1 87 ? -1.685 -2.546 11.184 1.00 89.88 87 LYS A N 1
ATOM 693 C CA . LYS A 1 87 ? -2.963 -1.869 11.456 1.00 89.88 87 LYS A CA 1
ATOM 694 C C . LYS A 1 87 ? -4.169 -2.617 10.879 1.00 89.88 87 LYS A C 1
ATOM 696 O O . LYS A 1 87 ? -5.275 -2.446 11.379 1.00 89.88 87 LYS A O 1
ATOM 701 N N . ALA A 1 88 ? -3.977 -3.420 9.834 1.00 90.75 88 ALA A N 1
ATOM 702 C CA . ALA A 1 88 ? -5.051 -4.118 9.138 1.00 90.75 88 ALA A CA 1
ATOM 703 C C . ALA A 1 88 ? -4.582 -5.452 8.546 1.00 90.75 88 ALA A C 1
ATOM 705 O O . ALA A 1 88 ? -3.417 -5.624 8.188 1.00 90.75 88 ALA A O 1
ATOM 706 N N . PHE A 1 89 ? -5.530 -6.376 8.385 1.00 90.69 89 PHE A N 1
ATOM 707 C CA . PHE A 1 89 ? -5.324 -7.592 7.608 1.00 90.69 89 PHE A CA 1
ATOM 708 C C . PHE A 1 89 ? -5.574 -7.319 6.128 1.00 90.69 89 PHE A C 1
ATOM 710 O O . PHE A 1 89 ? -6.546 -6.661 5.759 1.00 90.69 89 PHE A O 1
ATOM 717 N N . PHE A 1 90 ? -4.712 -7.871 5.281 1.00 90.69 90 PHE A N 1
ATOM 718 C CA . PHE A 1 90 ? -4.824 -7.751 3.836 1.00 90.69 90 PHE A CA 1
ATOM 719 C C . PHE A 1 90 ? -5.304 -9.063 3.229 1.00 90.69 90 PHE A C 1
ATOM 721 O O . PHE A 1 90 ? -4.812 -10.137 3.578 1.00 90.69 90 PHE A O 1
ATOM 728 N N . VAL A 1 91 ? -6.219 -8.960 2.270 1.00 90.06 91 VAL A N 1
ATOM 729 C CA . VAL A 1 91 ? -6.645 -10.064 1.411 1.00 90.06 91 VAL A CA 1
ATOM 730 C C . VAL A 1 91 ? -6.693 -9.535 -0.013 1.00 90.06 91 VAL A C 1
ATOM 732 O O . VAL A 1 91 ? -7.276 -8.483 -0.268 1.00 90.06 91 VAL A O 1
ATOM 735 N N . TYR A 1 92 ? -6.064 -10.256 -0.931 1.00 86.94 92 TYR A N 1
ATOM 736 C CA . TYR A 1 92 ? -6.190 -10.012 -2.358 1.00 86.94 92 TYR A CA 1
ATOM 737 C C . TYR A 1 92 ? -7.204 -10.991 -2.935 1.00 86.94 92 TYR A C 1
ATOM 739 O O . TYR A 1 92 ? -7.157 -12.186 -2.643 1.00 86.94 92 TYR A O 1
ATOM 747 N N . ILE A 1 93 ? -8.133 -10.455 -3.718 1.00 86.25 93 ILE A N 1
ATOM 748 C CA . ILE A 1 93 ? -9.136 -11.229 -4.435 1.00 86.25 93 ILE A CA 1
ATOM 749 C C . ILE A 1 93 ? -8.716 -11.187 -5.897 1.00 86.25 93 ILE A C 1
ATOM 751 O O . ILE A 1 93 ? -8.700 -10.110 -6.497 1.00 86.25 93 ILE A O 1
ATOM 755 N N . ASP A 1 94 ? -8.327 -12.342 -6.432 1.00 81.12 94 ASP A N 1
ATOM 756 C CA . ASP A 1 94 ? -7.986 -12.468 -7.845 1.00 81.12 94 ASP A CA 1
ATOM 757 C C . ASP A 1 94 ? -9.179 -12.050 -8.721 1.00 81.12 94 ASP A C 1
ATOM 759 O O . ASP A 1 94 ? -10.334 -12.288 -8.340 1.00 81.12 94 ASP A O 1
ATOM 763 N N . PRO A 1 95 ? -8.929 -11.428 -9.889 1.00 81.69 95 PRO A N 1
ATOM 764 C CA . PRO A 1 95 ? -9.978 -11.157 -10.857 1.00 81.69 95 PRO A CA 1
ATOM 765 C C . PRO A 1 95 ? -10.737 -12.444 -11.160 1.00 81.69 95 PRO A C 1
ATOM 767 O O . PRO A 1 95 ? -10.130 -13.496 -11.373 1.00 81.69 95 PRO A O 1
ATOM 770 N N . TRP A 1 96 ? -12.064 -12.358 -11.179 1.00 82.56 96 TRP A N 1
ATOM 771 C CA . TRP A 1 96 ? -12.871 -13.484 -11.616 1.00 82.56 96 TRP A CA 1
ATOM 772 C C . TRP A 1 96 ? -12.542 -13.766 -13.091 1.00 82.56 96 TRP A C 1
ATOM 774 O O . TRP A 1 96 ? -12.595 -12.824 -13.885 1.00 82.56 96 TRP A O 1
ATOM 784 N N . PRO A 1 97 ? -12.149 -14.999 -13.459 1.00 79.00 97 PRO A N 1
ATOM 785 C CA . PRO A 1 97 ? -11.923 -15.332 -14.857 1.00 79.00 97 PRO A CA 1
ATOM 786 C C . PRO A 1 97 ? -13.256 -15.239 -15.605 1.00 79.00 97 PRO A C 1
ATOM 788 O O . PRO A 1 97 ? -14.261 -15.764 -15.123 1.00 79.00 97 PRO A O 1
ATOM 791 N N . ASP A 1 98 ? -13.257 -14.555 -16.748 1.00 65.12 98 ASP A N 1
ATOM 792 C CA . ASP A 1 98 ? -14.387 -14.574 -17.685 1.00 65.12 98 ASP A CA 1
ATOM 793 C C . ASP A 1 98 ? -14.662 -15.997 -18.204 1.00 65.12 98 ASP A C 1
ATOM 795 O O . ASP A 1 98 ? -13.683 -16.733 -18.491 1.00 65.12 98 ASP A O 1
#

pLDDT: mean 82.68, std 12.74, range [48.25, 97.94]